Protein AF-A0A7D5RPS0-F1 (afdb_monomer)

Solvent-accessible surface area (backbone atoms only — not comparable to full-atom values): 6775 Å² total; per-residue (Å²): 114,69,72,59,56,54,49,52,52,49,53,50,50,54,50,50,50,52,28,46,75,69,40,36,45,68,60,46,51,53,44,39,74,73,68,51,77,81,51,58,66,55,49,44,50,50,59,58,42,91,74,88,49,69,47,50,55,53,36,52,55,58,48,45,73,38,88,88,35,58,55,74,44,60,46,97,88,65,48,43,53,62,56,46,20,63,80,66,73,33,63,69,60,38,52,50,38,48,76,71,65,28,70,83,70,83,64,89,57,93,60,78,82,126

Structure (mmCIF, N/CA/C/O backbone):
data_AF-A0A7D5RPS0-F1
#
_entry.id   AF-A0A7D5RPS0-F1
#
loop_
_atom_site.group_PDB
_atom_site.id
_atom_site.type_symbol
_atom_site.label_atom_id
_atom_site.label_alt_id
_atom_site.label_comp_id
_atom_site.label_asym_id
_atom_site.label_entity_id
_atom_site.label_seq_id
_atom_site.pdbx_PDB_ins_code
_atom_site.Cartn_x
_atom_site.Cartn_y
_atom_site.Cartn_z
_atom_site.occupancy
_atom_site.B_iso_or_equiv
_atom_site.auth_seq_id
_atom_site.auth_comp_id
_atom_site.auth_asym_id
_atom_site.auth_atom_id
_atom_site.pdbx_PDB_model_num
ATOM 1 N N . MET A 1 1 ? -25.231 13.910 19.473 1.00 61.25 1 MET A N 1
ATOM 2 C CA . MET A 1 1 ? -24.532 12.613 19.350 1.00 61.25 1 MET A CA 1
ATOM 3 C C . MET A 1 1 ? -23.632 12.571 18.120 1.00 61.25 1 MET A C 1
ATOM 5 O O . MET A 1 1 ? -22.444 12.401 18.326 1.00 61.25 1 MET A O 1
ATOM 9 N N . VAL A 1 2 ? -24.126 12.889 16.915 1.00 61.59 2 VAL A N 1
ATOM 10 C CA . VAL A 1 2 ? -23.370 12.850 15.633 1.00 61.59 2 VAL A CA 1
ATOM 11 C C . VAL A 1 2 ? -21.960 13.480 15.664 1.00 61.59 2 VAL A C 1
ATOM 13 O O . VAL A 1 2 ? -20.999 12.842 15.260 1.00 61.59 2 VAL A O 1
ATOM 16 N N . ARG A 1 3 ? -21.791 14.684 16.236 1.00 69.00 3 ARG A N 1
ATOM 17 C CA . ARG A 1 3 ? -20.484 15.383 16.245 1.00 69.00 3 ARG A CA 1
ATOM 18 C C . ARG A 1 3 ? -19.359 14.645 16.986 1.00 69.00 3 ARG A C 1
ATOM 20 O O . ARG A 1 3 ? -18.201 14.852 16.654 1.00 69.00 3 ARG A O 1
ATOM 27 N N . LYS A 1 4 ? -19.675 13.830 18.002 1.00 72.12 4 LYS A N 1
ATOM 28 C CA . LYS A 1 4 ? -18.650 13.106 18.780 1.00 72.12 4 LYS A CA 1
ATOM 29 C C . LYS A 1 4 ? -18.122 11.888 18.019 1.00 72.12 4 LYS A C 1
ATOM 31 O O . LYS A 1 4 ? -16.920 11.664 18.011 1.00 72.12 4 LYS A O 1
ATOM 36 N N . GLU A 1 5 ? -19.008 11.156 17.347 1.00 71.75 5 GLU A N 1
ATOM 37 C CA . GLU A 1 5 ? -18.646 9.982 16.541 1.00 71.75 5 GLU A CA 1
ATOM 38 C C . GLU A 1 5 ? -17.836 10.381 15.297 1.00 71.75 5 GLU A C 1
ATOM 40 O O . GLU A 1 5 ? -16.834 9.742 14.982 1.00 71.75 5 GLU A O 1
ATOM 45 N N . GLU A 1 6 ? -18.201 11.484 14.632 1.00 74.62 6 GLU A N 1
ATOM 46 C CA . GLU A 1 6 ? -17.422 12.043 13.514 1.00 74.62 6 GLU A CA 1
ATOM 47 C C . GLU A 1 6 ? -16.016 12.484 13.951 1.00 74.62 6 GLU A C 1
ATOM 49 O O . GLU A 1 6 ? -15.030 12.260 13.247 1.00 74.62 6 GLU A O 1
ATOM 54 N N . GLU A 1 7 ? -15.901 13.098 15.130 1.00 79.81 7 GLU A N 1
ATOM 55 C CA . GLU A 1 7 ? -14.618 13.546 15.669 1.00 79.81 7 GLU A CA 1
ATOM 56 C C . GLU A 1 7 ? -13.712 12.367 16.059 1.00 79.81 7 GLU A C 1
ATOM 58 O O . GLU A 1 7 ? -12.502 12.415 15.832 1.00 79.81 7 GLU A O 1
ATOM 63 N N . GLU A 1 8 ? -14.280 11.290 16.602 1.00 78.81 8 GLU A N 1
ATOM 64 C CA . GLU A 1 8 ? -13.552 10.053 16.900 1.00 78.81 8 GLU A CA 1
ATOM 65 C C . GLU A 1 8 ? -13.065 9.348 15.630 1.00 78.81 8 GLU A C 1
ATOM 67 O O . GLU A 1 8 ? -11.899 8.952 15.562 1.00 78.81 8 GLU A O 1
ATOM 72 N N . GLN A 1 9 ? -13.905 9.254 14.594 1.00 76.69 9 GLN A N 1
ATOM 73 C CA . GLN A 1 9 ? -13.499 8.692 13.300 1.00 76.69 9 GLN A CA 1
ATOM 74 C C . GLN A 1 9 ? -12.392 9.516 12.641 1.00 76.69 9 GLN A C 1
ATOM 76 O O . GLN A 1 9 ? -11.438 8.951 12.106 1.00 76.69 9 GLN A O 1
ATOM 81 N N . ARG A 1 10 ? -12.473 10.848 12.724 1.00 83.81 10 ARG A N 1
ATOM 82 C CA . ARG A 1 10 ? -11.425 11.737 12.215 1.00 83.81 10 ARG A CA 1
ATOM 83 C C . ARG A 1 10 ? -10.106 11.547 12.961 1.00 83.81 10 ARG A C 1
ATOM 85 O O . ARG A 1 10 ? -9.078 11.374 12.318 1.00 83.81 10 ARG A O 1
ATOM 92 N N . LYS A 1 11 ? -10.128 11.497 14.298 1.00 87.62 11 LYS A N 1
ATOM 93 C CA . LYS A 1 11 ? -8.925 11.212 15.104 1.00 87.62 11 LYS A CA 1
ATOM 94 C C . LYS A 1 11 ? -8.308 9.863 14.740 1.00 87.62 11 LYS A C 1
ATOM 96 O O . LYS A 1 11 ? -7.087 9.737 14.700 1.00 87.62 11 LYS A O 1
ATOM 101 N N . LEU A 1 12 ? -9.141 8.861 14.460 1.00 86.75 12 LEU A N 1
ATOM 102 C CA . LEU A 1 12 ? -8.679 7.547 14.026 1.00 86.75 12 LEU A CA 1
ATOM 103 C C . LEU A 1 12 ? -8.024 7.597 12.638 1.00 86.75 12 LEU A C 1
ATOM 105 O O . LEU A 1 12 ? -6.980 6.979 12.441 1.00 86.75 12 LEU A O 1
ATOM 109 N N . ALA A 1 13 ? -8.599 8.355 11.703 1.00 89.31 13 ALA A N 1
ATOM 110 C CA . ALA A 1 13 ? -8.030 8.565 10.374 1.00 89.31 13 ALA A CA 1
ATOM 111 C C . ALA A 1 13 ? -6.689 9.311 10.430 1.00 89.31 13 ALA A C 1
ATOM 113 O O . ALA A 1 13 ? -5.732 8.879 9.788 1.00 89.31 13 ALA A 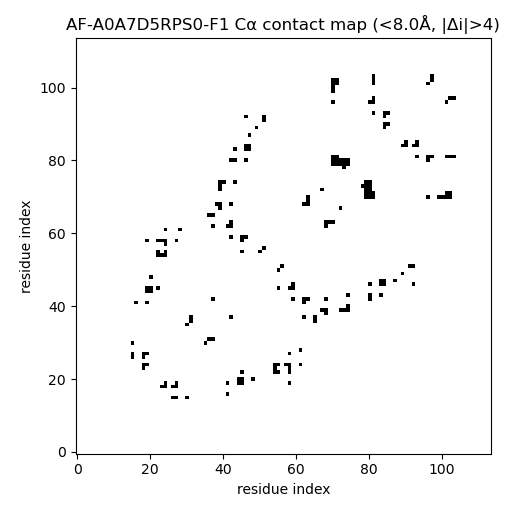O 1
ATOM 114 N N . ASP A 1 14 ? -6.594 10.364 11.246 1.00 91.25 14 ASP A N 1
ATOM 115 C CA . ASP A 1 14 ? -5.353 11.113 11.470 1.00 91.25 14 ASP A CA 1
ATOM 116 C C . ASP A 1 14 ? -4.272 10.201 12.072 1.00 91.25 14 ASP A C 1
ATOM 118 O O . ASP A 1 14 ? -3.124 10.191 11.624 1.00 91.25 14 ASP A O 1
ATOM 122 N N . LYS A 1 15 ? -4.656 9.359 13.040 1.00 92.50 15 LYS A N 1
ATOM 123 C CA . LYS A 1 15 ? -3.764 8.368 13.649 1.00 92.50 15 LYS A CA 1
ATOM 124 C C . LYS A 1 15 ? -3.257 7.347 12.627 1.00 92.50 15 LYS A C 1
ATOM 126 O O . LYS A 1 15 ? -2.060 7.079 12.575 1.00 92.50 15 LYS A O 1
ATOM 131 N N . PHE A 1 16 ? -4.144 6.808 11.791 1.00 93.56 16 PHE A N 1
ATOM 132 C CA . PHE A 1 16 ? -3.748 5.880 10.732 1.00 93.56 16 PHE A CA 1
ATOM 133 C C . PHE A 1 16 ? -2.822 6.550 9.710 1.00 93.56 16 PHE A C 1
ATOM 135 O O . PHE A 1 16 ? -1.818 5.969 9.307 1.00 93.56 16 PHE A O 1
ATOM 142 N N . HIS A 1 17 ? -3.124 7.790 9.317 1.00 92.56 17 HIS A N 1
ATOM 143 C CA . HIS A 1 17 ? -2.274 8.564 8.419 1.00 92.56 17 HIS A CA 1
ATOM 144 C C . HIS A 1 17 ? -0.860 8.739 8.991 1.00 92.56 17 HIS A C 1
ATOM 146 O O . HIS A 1 17 ? 0.118 8.510 8.281 1.00 92.56 17 HIS A O 1
ATOM 152 N N . GLN A 1 18 ? -0.741 9.060 10.281 1.00 92.31 18 GLN A N 1
ATOM 153 C CA . GLN A 1 18 ? 0.557 9.192 10.939 1.00 92.31 18 GLN A CA 1
ATOM 154 C C . GLN A 1 18 ? 1.342 7.870 10.960 1.00 92.31 18 GLN A C 1
ATOM 156 O O . GLN A 1 18 ? 2.532 7.867 10.638 1.00 92.31 18 GLN A O 1
ATOM 161 N N . ALA A 1 19 ? 0.676 6.752 11.266 1.00 93.81 19 ALA A N 1
ATOM 162 C CA . ALA A 1 19 ? 1.296 5.426 11.257 1.00 93.81 19 ALA A CA 1
ATOM 163 C C . ALA A 1 19 ? 1.847 5.062 9.863 1.00 93.81 19 ALA A C 1
ATOM 165 O O . ALA A 1 19 ? 2.956 4.538 9.739 1.00 93.81 19 ALA A O 1
ATOM 166 N N . VAL A 1 20 ? 1.119 5.416 8.798 1.00 93.38 20 VAL A N 1
ATOM 167 C CA . VAL A 1 20 ? 1.554 5.225 7.404 1.00 93.38 20 VAL A CA 1
ATOM 168 C C . VAL A 1 20 ? 2.797 6.062 7.082 1.00 93.38 20 VAL A C 1
ATOM 170 O O . VAL A 1 20 ? 3.765 5.535 6.536 1.00 93.38 20 VAL A O 1
ATOM 173 N N . VAL A 1 21 ? 2.817 7.347 7.455 1.00 90.75 21 VAL A N 1
ATOM 174 C CA . VAL A 1 21 ? 3.975 8.243 7.243 1.00 90.75 21 VAL A CA 1
ATOM 175 C C . VAL A 1 21 ? 5.227 7.731 7.969 1.00 90.75 21 VAL A C 1
ATOM 177 O O . VAL A 1 21 ? 6.353 7.809 7.455 1.00 90.75 21 VAL A O 1
ATOM 180 N N . ASN A 1 22 ? 5.040 7.165 9.159 1.00 90.06 22 ASN A N 1
ATOM 181 C CA . ASN A 1 22 ? 6.118 6.600 9.962 1.00 90.06 22 ASN A CA 1
ATOM 182 C C . ASN A 1 22 ? 6.545 5.188 9.528 1.00 90.06 22 ASN A C 1
ATOM 184 O O . ASN A 1 22 ? 7.552 4.694 10.032 1.00 90.06 22 ASN A O 1
ATOM 188 N N . ALA A 1 23 ? 5.838 4.568 8.576 1.00 89.94 23 ALA A N 1
ATOM 189 C CA . ALA A 1 23 ? 6.001 3.165 8.190 1.00 89.94 23 ALA A CA 1
ATOM 190 C C . ALA A 1 23 ? 5.835 2.181 9.370 1.00 89.94 23 ALA A C 1
ATOM 192 O O . ALA A 1 23 ? 6.507 1.153 9.460 1.00 89.94 23 ALA A O 1
ATOM 193 N N . GLU A 1 24 ? 4.913 2.484 10.287 1.00 92.88 24 GLU A N 1
ATOM 194 C CA . GLU A 1 24 ? 4.589 1.657 11.452 1.00 92.88 24 GLU A CA 1
ATOM 195 C C . GLU A 1 24 ? 3.628 0.526 11.052 1.00 92.88 24 GLU A C 1
ATOM 197 O O . GLU A 1 24 ? 2.424 0.560 11.316 1.00 92.88 24 GLU A O 1
ATOM 202 N N . VAL A 1 25 ? 4.170 -0.506 10.395 1.00 93.25 25 VAL A N 1
ATOM 203 C CA . VAL A 1 25 ? 3.400 -1.639 9.839 1.00 93.25 25 VAL A CA 1
ATOM 204 C C . VAL A 1 25 ? 2.491 -2.291 10.885 1.00 93.25 25 VAL A C 1
ATOM 206 O O . VAL A 1 25 ? 1.324 -2.561 10.605 1.00 93.25 25 VAL A O 1
ATOM 209 N N . LYS A 1 26 ? 3.001 -2.509 12.106 1.00 93.94 26 LYS A N 1
ATOM 210 C CA . LYS A 1 26 ? 2.242 -3.134 13.203 1.00 93.94 26 LYS A CA 1
ATOM 211 C C . LYS A 1 26 ? 1.018 -2.310 13.592 1.00 93.94 26 LYS A C 1
ATOM 213 O O . LYS A 1 26 ? -0.071 -2.858 13.717 1.00 93.94 26 LYS A O 1
ATOM 218 N N . GLU A 1 27 ? 1.182 -0.997 13.725 1.00 93.19 27 GLU A N 1
ATOM 219 C CA . GLU A 1 27 ? 0.084 -0.103 14.092 1.00 93.19 27 GLU A CA 1
ATOM 220 C C . GLU A 1 27 ? -0.956 -0.013 12.970 1.00 93.19 27 GLU A C 1
ATOM 222 O O . GLU A 1 27 ? -2.159 -0.100 13.225 1.00 93.19 27 GLU A O 1
ATOM 227 N N . CYS A 1 28 ? -0.505 0.042 11.713 1.00 94.00 28 CYS A N 1
ATOM 228 C CA . CYS A 1 28 ? -1.397 -0.036 10.557 1.00 94.00 28 CYS A CA 1
ATOM 229 C C . CYS A 1 28 ? -2.202 -1.346 10.565 1.00 94.00 28 CYS A C 1
ATOM 231 O O . CYS A 1 28 ? -3.418 -1.334 10.372 1.00 94.00 28 CYS A O 1
ATOM 233 N N . GLN A 1 29 ? -1.547 -2.477 10.838 1.00 93.88 29 GLN A N 1
ATOM 234 C CA . GLN A 1 29 ? -2.189 -3.788 10.903 1.00 93.88 29 GLN A CA 1
ATOM 235 C C . GLN A 1 29 ? -3.221 -3.879 12.033 1.00 93.88 29 GLN A C 1
ATOM 237 O O . GLN A 1 29 ? -4.317 -4.406 11.828 1.00 93.88 29 GLN A O 1
ATOM 242 N N . GLU A 1 30 ? -2.904 -3.351 13.215 1.00 94.12 30 GLU A N 1
ATOM 243 C CA . GLU A 1 30 ? -3.832 -3.299 14.346 1.00 94.12 30 GLU A CA 1
ATOM 244 C C . GLU A 1 30 ? -5.067 -2.450 14.038 1.00 94.12 30 GLU A C 1
ATOM 246 O O . GLU A 1 30 ? -6.189 -2.856 14.344 1.00 94.12 30 GLU A O 1
ATOM 251 N N . LEU A 1 31 ? -4.882 -1.281 13.421 1.00 92.62 31 LEU A N 1
ATOM 252 C CA . LEU A 1 31 ? -5.982 -0.389 13.056 1.00 92.62 31 LEU A CA 1
ATOM 253 C C . LEU A 1 31 ? -6.890 -1.023 11.997 1.00 92.62 31 LEU A C 1
ATOM 255 O O . LEU A 1 31 ? -8.113 -0.989 12.143 1.00 92.62 31 LEU A O 1
ATOM 259 N N . ILE A 1 32 ? -6.314 -1.681 10.990 1.00 92.31 32 ILE A N 1
ATOM 260 C CA . ILE A 1 32 ? -7.077 -2.441 9.990 1.00 92.31 32 ILE A CA 1
ATOM 261 C C . ILE A 1 32 ? -7.844 -3.592 10.641 1.00 92.31 32 ILE A C 1
ATOM 263 O O . ILE A 1 32 ? -9.019 -3.801 10.346 1.00 92.31 32 ILE A O 1
ATOM 267 N N . SER A 1 33 ? -7.219 -4.302 11.584 1.00 91.19 33 SER A N 1
ATOM 268 C CA . SER A 1 33 ? -7.866 -5.398 12.321 1.00 91.19 33 SER A CA 1
ATOM 269 C C . SER A 1 33 ? -9.040 -4.913 13.179 1.00 91.19 33 SER A C 1
ATOM 271 O O . SER A 1 33 ? -9.993 -5.656 13.398 1.00 91.19 33 SER A O 1
ATOM 273 N N . LYS A 1 34 ? -9.014 -3.650 13.622 1.00 90.44 34 LYS A N 1
ATOM 274 C CA . LYS A 1 34 ? -10.136 -2.975 14.299 1.00 90.44 34 LYS A CA 1
ATOM 275 C C . LYS A 1 34 ? -11.236 -2.506 13.335 1.00 90.44 34 LYS A C 1
ATOM 277 O O . LYS A 1 34 ? -12.202 -1.891 13.775 1.00 90.44 34 LYS A O 1
ATOM 282 N N . GLY A 1 35 ? -11.110 -2.792 12.039 1.00 88.19 35 GLY A N 1
ATOM 283 C CA . GLY A 1 35 ? -12.083 -2.442 11.007 1.00 88.19 35 GLY A CA 1
ATOM 284 C C . GLY A 1 35 ? -11.816 -1.109 10.308 1.00 88.19 35 GLY A C 1
ATOM 285 O O . GLY A 1 35 ? -12.655 -0.676 9.515 1.00 88.19 35 GLY A O 1
ATOM 286 N N . PHE A 1 36 ? -10.675 -0.452 10.565 1.00 90.25 36 PHE A N 1
ATOM 287 C CA . PHE A 1 36 ? -10.288 0.728 9.795 1.00 90.25 36 PHE A CA 1
ATOM 288 C C . PHE A 1 36 ? -10.023 0.330 8.342 1.00 90.25 36 PHE A C 1
ATOM 290 O O . PHE A 1 36 ? -9.305 -0.631 8.073 1.00 90.25 36 PHE A O 1
ATOM 297 N N . LYS A 1 37 ? -10.590 1.079 7.398 1.00 91.19 37 LYS A N 1
ATOM 298 C CA . LYS A 1 37 ? -10.418 0.829 5.965 1.00 91.19 37 LYS A CA 1
ATOM 299 C C . LYS A 1 37 ? -9.442 1.854 5.402 1.00 91.19 37 LYS A C 1
ATOM 301 O O . LYS A 1 37 ? -9.794 3.034 5.355 1.00 91.19 37 LYS A O 1
ATOM 306 N N . PRO A 1 38 ? -8.235 1.442 4.987 1.00 92.25 38 PRO A N 1
ATOM 307 C CA . PRO A 1 38 ? -7.292 2.359 4.374 1.00 92.25 38 PRO A CA 1
ATOM 308 C C . PRO A 1 38 ? -7.838 2.895 3.056 1.00 92.25 38 PRO A C 1
ATOM 310 O O . PRO A 1 38 ? -8.593 2.225 2.352 1.00 92.25 38 PRO A O 1
ATOM 313 N N . SER A 1 39 ? -7.445 4.119 2.736 1.00 92.50 39 SER A N 1
ATOM 314 C CA . SER A 1 39 ? -7.832 4.788 1.499 1.00 92.50 39 SER A CA 1
ATOM 315 C C . SER A 1 39 ? -6.701 4.752 0.472 1.00 92.50 39 SER A C 1
ATOM 317 O O . SER A 1 39 ? -5.539 4.523 0.819 1.00 92.50 39 SER A O 1
ATOM 319 N N . ILE A 1 40 ? -7.028 5.050 -0.789 1.00 91.94 40 ILE A N 1
ATOM 320 C CA . ILE A 1 40 ? -6.030 5.239 -1.854 1.00 91.94 40 ILE A CA 1
ATOM 321 C C . ILE A 1 40 ? -4.999 6.297 -1.439 1.00 91.94 40 ILE A C 1
ATOM 323 O O . ILE A 1 40 ? -3.808 6.093 -1.633 1.00 91.94 40 ILE A O 1
ATOM 327 N N . GLU A 1 41 ? -5.425 7.366 -0.765 1.00 91.94 41 GLU A N 1
ATOM 328 C CA . GLU A 1 41 ? -4.533 8.411 -0.245 1.00 91.94 41 GLU A CA 1
ATOM 329 C C . GLU A 1 41 ? -3.471 7.847 0.705 1.00 91.94 41 GLU A C 1
ATOM 331 O O . GLU A 1 41 ? -2.307 8.230 0.637 1.00 91.94 41 GLU A O 1
ATOM 336 N N . ASN A 1 42 ? -3.829 6.886 1.563 1.00 93.81 42 ASN A N 1
ATOM 337 C CA . ASN A 1 42 ? -2.849 6.238 2.435 1.00 93.81 42 ASN A CA 1
ATOM 338 C C . ASN A 1 42 ? -1.818 5.439 1.627 1.00 93.81 42 ASN A C 1
ATOM 340 O O . ASN A 1 42 ? -0.637 5.445 1.966 1.00 93.81 42 ASN A O 1
ATOM 344 N N . PHE A 1 43 ? -2.249 4.782 0.549 1.00 94.38 43 PHE A N 1
ATOM 345 C CA . PHE A 1 43 ? -1.343 4.078 -0.354 1.00 94.38 43 PHE A CA 1
ATOM 346 C C . PHE A 1 43 ? -0.407 5.042 -1.090 1.00 94.38 43 PHE A C 1
ATOM 348 O O . PHE A 1 43 ? 0.803 4.824 -1.097 1.00 94.38 43 PHE A O 1
ATOM 355 N N . ILE A 1 44 ? -0.930 6.154 -1.615 1.00 92.25 44 ILE A N 1
ATOM 356 C CA . ILE A 1 44 ? -0.123 7.196 -2.263 1.00 92.25 44 ILE A CA 1
ATOM 357 C C . ILE A 1 44 ? 0.899 7.797 -1.297 1.00 92.25 44 ILE A C 1
ATOM 359 O O . ILE A 1 44 ? 2.054 7.992 -1.672 1.00 92.25 44 ILE A O 1
ATOM 363 N N . VAL A 1 45 ? 0.519 8.041 -0.041 1.00 92.19 45 VAL A N 1
ATOM 364 C CA . VAL A 1 45 ? 1.438 8.539 0.995 1.00 92.19 45 VAL A CA 1
ATOM 365 C C . VAL A 1 45 ? 2.568 7.543 1.261 1.00 92.19 45 VAL A C 1
ATOM 367 O O . VAL A 1 45 ? 3.728 7.950 1.327 1.00 92.19 45 VAL A O 1
ATOM 370 N N . ALA A 1 46 ? 2.261 6.2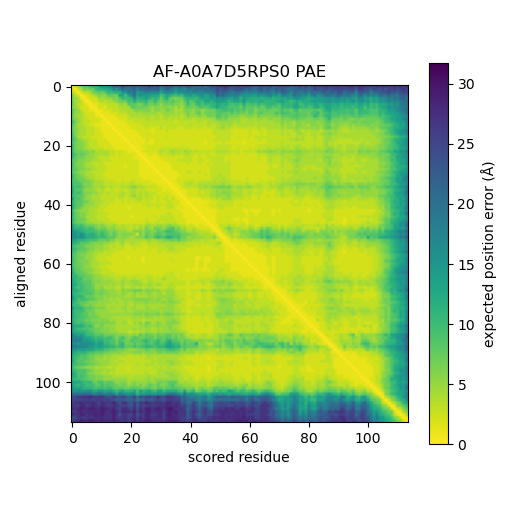46 1.367 1.00 92.31 46 ALA A N 1
ATOM 371 C CA . ALA A 1 46 ? 3.273 5.203 1.543 1.00 92.31 46 ALA A CA 1
ATOM 372 C C . ALA A 1 46 ? 4.248 5.133 0.350 1.00 92.31 46 ALA A C 1
ATOM 374 O O . ALA A 1 46 ? 5.465 5.091 0.552 1.00 92.31 46 ALA A O 1
ATOM 375 N N . VAL A 1 47 ? 3.719 5.185 -0.879 1.00 90.88 47 VAL A N 1
ATOM 376 C CA . VAL A 1 47 ? 4.493 5.196 -2.136 1.00 90.88 47 VAL A CA 1
ATOM 377 C C . VAL A 1 47 ? 5.367 6.447 -2.249 1.00 90.88 47 VAL A C 1
ATOM 379 O O . VAL A 1 47 ? 6.521 6.377 -2.660 1.00 90.88 47 VAL A O 1
ATOM 382 N N . SER A 1 48 ? 4.841 7.601 -1.850 1.00 89.00 48 SER A N 1
ATOM 383 C CA . SER A 1 48 ? 5.525 8.894 -1.949 1.00 89.00 48 SER A CA 1
ATOM 384 C C . SER A 1 48 ? 6.500 9.160 -0.800 1.00 89.00 48 SER A C 1
ATOM 386 O O . SER A 1 48 ? 7.083 10.249 -0.728 1.00 89.00 48 SER A O 1
ATOM 388 N N . SER A 1 49 ? 6.657 8.219 0.131 1.00 85.75 49 SER A N 1
ATOM 389 C CA . SER A 1 49 ? 7.573 8.353 1.260 1.00 85.75 49 SER A CA 1
ATOM 390 C C . SER A 1 49 ? 9.032 8.209 0.814 1.00 85.75 49 SER A C 1
ATOM 392 O O . SER A 1 49 ? 9.360 7.457 -0.103 1.00 85.75 49 SER A O 1
ATOM 394 N N . HIS A 1 50 ? 9.930 8.941 1.480 1.00 80.19 50 HIS A N 1
ATOM 395 C CA . HIS A 1 50 ? 11.372 8.912 1.199 1.00 80.19 50 HIS A CA 1
ATOM 396 C C . HIS A 1 50 ? 12.095 7.722 1.843 1.00 80.19 50 HIS A C 1
ATOM 398 O O . HIS A 1 50 ? 13.293 7.547 1.628 1.00 80.19 50 HIS A O 1
ATOM 404 N N . ARG A 1 51 ? 11.388 6.914 2.644 1.00 81.50 51 ARG A N 1
ATOM 405 C CA . ARG A 1 51 ? 11.932 5.667 3.197 1.00 81.50 51 ARG A CA 1
ATOM 406 C C . ARG A 1 51 ? 12.192 4.678 2.056 1.00 81.50 51 ARG A C 1
ATOM 408 O O . ARG A 1 51 ? 11.669 4.863 0.961 1.00 81.50 51 ARG A O 1
ATOM 415 N N . ARG A 1 52 ? 13.076 3.711 2.309 1.00 83.00 52 ARG A N 1
ATOM 416 C CA . ARG A 1 52 ? 13.550 2.677 1.366 1.00 83.00 52 ARG A CA 1
ATOM 417 C C . ARG A 1 52 ? 13.966 1.421 2.131 1.00 83.00 52 ARG A C 1
ATOM 419 O O . ARG A 1 52 ? 15.033 0.853 1.916 1.00 83.00 52 ARG A O 1
ATOM 426 N N . ASP A 1 53 ? 13.172 1.060 3.126 1.00 88.75 53 ASP A N 1
ATOM 427 C CA . ASP A 1 53 ? 13.430 -0.074 4.003 1.00 88.75 53 ASP A CA 1
ATOM 428 C C . ASP A 1 53 ? 12.352 -1.148 3.830 1.00 88.75 53 ASP A C 1
ATOM 430 O O . ASP A 1 53 ? 11.343 -0.948 3.152 1.00 88.75 53 ASP A O 1
ATOM 434 N N . GLN A 1 54 ? 12.575 -2.313 4.439 1.00 87.94 54 GLN A N 1
ATOM 435 C CA . GLN A 1 54 ? 11.617 -3.418 4.375 1.00 87.94 54 GLN A CA 1
ATOM 436 C C . GLN A 1 54 ? 10.254 -3.037 4.961 1.00 87.94 54 GLN A C 1
ATOM 438 O O . GLN A 1 54 ? 9.234 -3.449 4.422 1.00 87.94 54 GLN A O 1
ATOM 443 N N . ASN A 1 55 ? 10.215 -2.180 5.989 1.00 90.56 55 ASN A N 1
ATOM 444 C CA . ASN A 1 55 ? 8.954 -1.738 6.586 1.00 90.56 55 ASN A CA 1
ATOM 445 C C . ASN A 1 55 ? 8.088 -0.969 5.583 1.00 90.56 55 ASN A C 1
ATOM 447 O O . ASN A 1 55 ? 6.867 -1.111 5.594 1.00 90.56 55 ASN A O 1
ATOM 451 N N . GLN A 1 56 ? 8.692 -0.165 4.705 1.00 90.88 56 GLN A N 1
ATOM 452 C CA . GLN A 1 56 ? 7.945 0.507 3.650 1.00 90.88 56 GLN A CA 1
ATOM 453 C C . GLN A 1 56 ? 7.333 -0.491 2.662 1.00 90.88 56 GLN A C 1
ATOM 455 O O . GLN A 1 56 ? 6.152 -0.369 2.339 1.00 90.88 56 GLN A O 1
ATOM 460 N N . PHE A 1 57 ? 8.102 -1.473 2.190 1.00 92.38 57 PHE A N 1
ATOM 461 C CA . PHE A 1 57 ? 7.579 -2.482 1.266 1.00 92.38 57 PHE A CA 1
ATOM 462 C C . PHE A 1 57 ? 6.503 -3.349 1.930 1.00 92.38 57 PHE A C 1
ATOM 464 O O . PHE A 1 57 ? 5.448 -3.565 1.339 1.00 92.38 57 PHE A O 1
ATOM 471 N N . ASP A 1 58 ? 6.703 -3.752 3.185 1.00 94.56 58 ASP A N 1
ATOM 472 C CA . ASP A 1 58 ? 5.711 -4.483 3.976 1.00 94.56 58 ASP A CA 1
ATOM 473 C C . ASP A 1 58 ? 4.416 -3.677 4.155 1.00 94.56 58 ASP A C 1
ATOM 475 O O . ASP A 1 58 ? 3.316 -4.226 4.045 1.00 94.56 58 ASP A O 1
ATOM 479 N N . LEU A 1 59 ? 4.525 -2.362 4.383 1.00 94.56 59 LEU A N 1
ATOM 480 C CA . LEU A 1 59 ? 3.371 -1.469 4.449 1.00 94.56 59 LEU A CA 1
ATOM 481 C C . LEU A 1 59 ? 2.632 -1.406 3.106 1.00 94.56 59 LEU A C 1
ATOM 483 O O . LEU A 1 59 ? 1.405 -1.491 3.085 1.00 94.56 59 LEU A O 1
ATOM 487 N N . LEU A 1 60 ? 3.355 -1.282 1.989 1.00 94.19 60 LEU A N 1
ATOM 488 C CA . LEU A 1 60 ? 2.762 -1.260 0.650 1.00 94.19 60 LEU A CA 1
ATOM 489 C C . LEU A 1 60 ? 2.011 -2.563 0.341 1.00 94.19 60 LEU A C 1
ATOM 491 O O . LEU A 1 60 ? 0.873 -2.515 -0.129 1.00 94.19 60 LEU A O 1
ATOM 495 N N . GLU A 1 61 ? 2.594 -3.718 0.669 1.00 94.50 61 GLU A N 1
ATOM 496 C CA . GLU A 1 61 ? 1.937 -5.026 0.535 1.00 94.50 61 GLU A CA 1
ATOM 497 C C . GLU A 1 61 ? 0.691 -5.132 1.425 1.00 94.50 61 GLU A C 1
ATOM 499 O O . GLU A 1 61 ? -0.341 -5.662 1.009 1.00 94.50 61 GLU A O 1
ATOM 504 N N . LEU A 1 62 ? 0.761 -4.629 2.660 1.00 94.75 62 LEU A N 1
ATOM 505 C CA . LEU A 1 62 ? -0.360 -4.639 3.598 1.00 94.75 62 LEU A CA 1
ATOM 506 C C . LEU A 1 62 ? -1.523 -3.769 3.105 1.00 94.75 62 LEU A C 1
ATOM 508 O O . LEU A 1 62 ? -2.678 -4.194 3.198 1.00 94.75 62 LEU A O 1
ATOM 512 N N . LEU A 1 63 ? -1.229 -2.591 2.552 1.00 93.88 63 LEU A N 1
ATOM 513 C CA . LEU A 1 63 ? -2.233 -1.703 1.968 1.00 93.88 63 LEU A CA 1
ATOM 514 C C . LEU A 1 63 ? -2.837 -2.308 0.694 1.00 93.88 63 LEU A C 1
ATOM 516 O O . LEU A 1 63 ? -4.055 -2.306 0.556 1.00 93.88 63 LEU A O 1
ATOM 520 N N . MET A 1 64 ? -2.038 -2.911 -0.191 1.00 93.69 64 MET A N 1
ATOM 521 C CA . MET A 1 64 ? -2.545 -3.570 -1.407 1.00 93.69 64 MET A CA 1
ATOM 522 C C . MET A 1 64 ? -3.464 -4.769 -1.142 1.00 93.69 64 MET A C 1
ATOM 524 O O . MET A 1 64 ? -4.255 -5.137 -2.005 1.00 93.69 64 MET A O 1
ATOM 528 N N . LYS A 1 65 ? -3.398 -5.386 0.043 1.00 93.19 65 LYS A N 1
ATOM 529 C CA . LYS A 1 65 ? -4.351 -6.437 0.443 1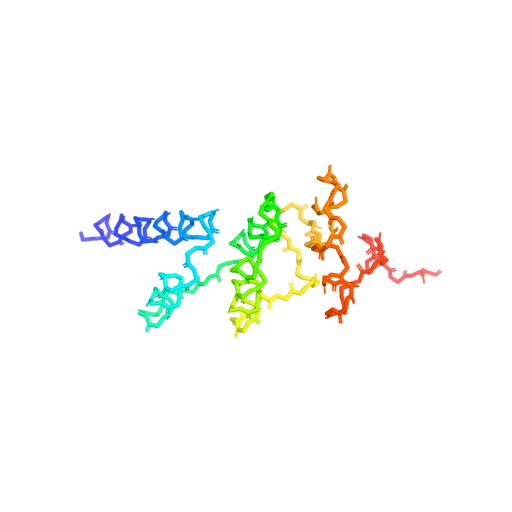.00 93.19 65 LYS A CA 1
ATOM 530 C C . LYS A 1 65 ? -5.744 -5.892 0.765 1.00 93.19 65 LYS A C 1
ATOM 532 O O . LYS A 1 65 ? -6.673 -6.681 0.933 1.00 93.19 65 LYS A O 1
ATOM 537 N N . GLN A 1 66 ? -5.896 -4.577 0.902 1.00 93.31 66 GLN A N 1
ATOM 538 C CA . GLN A 1 66 ? -7.170 -3.952 1.231 1.00 93.31 66 GLN A CA 1
ATOM 539 C C . GLN A 1 66 ? -8.027 -3.739 -0.020 1.00 93.31 66 GLN A C 1
ATOM 541 O O . GLN A 1 66 ? -7.505 -3.435 -1.095 1.00 93.31 66 GLN A O 1
ATOM 546 N N . PRO A 1 67 ? -9.357 -3.876 0.100 1.00 91.25 67 PRO A N 1
ATOM 547 C CA . PRO A 1 67 ? -10.254 -3.723 -1.036 1.00 91.25 67 PRO A CA 1
ATOM 548 C C . PRO A 1 67 ? -10.157 -2.314 -1.631 1.00 91.25 67 PRO A C 1
ATOM 550 O O . PRO A 1 67 ? -10.234 -1.320 -0.911 1.00 91.25 67 PRO A O 1
ATOM 553 N N . GLY A 1 68 ? -10.032 -2.237 -2.957 1.00 88.56 68 GLY A N 1
ATOM 554 C CA . GLY A 1 68 ? -9.981 -0.970 -3.694 1.00 88.56 68 GLY A CA 1
ATOM 555 C C . GLY A 1 68 ? -8.608 -0.291 -3.730 1.00 88.56 68 GLY A C 1
ATOM 556 O O . GLY A 1 68 ? -8.505 0.800 -4.284 1.00 88.56 68 GLY A O 1
ATOM 557 N N . ILE A 1 69 ? -7.562 -0.917 -3.181 1.00 93.31 69 ILE A N 1
ATOM 558 C CA . ILE A 1 69 ? -6.178 -0.440 -3.278 1.00 93.31 69 ILE A CA 1
ATOM 559 C C . ILE A 1 69 ? -5.415 -1.323 -4.271 1.00 93.31 69 ILE A C 1
ATOM 561 O O . ILE A 1 69 ? -5.533 -2.545 -4.256 1.00 93.31 69 ILE A O 1
ATOM 565 N N . GLY A 1 70 ? -4.627 -0.704 -5.148 1.00 91.12 70 GLY A N 1
ATOM 566 C CA . GLY A 1 70 ? -3.844 -1.398 -6.167 1.00 91.12 70 GLY A CA 1
ATOM 567 C C . GLY A 1 70 ? -2.849 -0.467 -6.850 1.00 91.12 70 GLY A C 1
ATOM 568 O O . GLY A 1 70 ? -2.859 0.736 -6.622 1.00 91.12 70 GLY A O 1
ATOM 569 N N . VAL A 1 71 ? -1.986 -1.012 -7.704 1.00 91.06 71 VAL A N 1
ATOM 570 C CA . VAL A 1 71 ? -0.902 -0.239 -8.343 1.00 91.06 71 VAL A CA 1
ATOM 571 C C . VAL A 1 71 ? -1.361 0.703 -9.459 1.00 91.06 71 VAL A C 1
ATOM 573 O O . VAL A 1 71 ? -0.643 1.642 -9.782 1.00 91.06 71 VAL A O 1
ATOM 576 N N . ASN A 1 72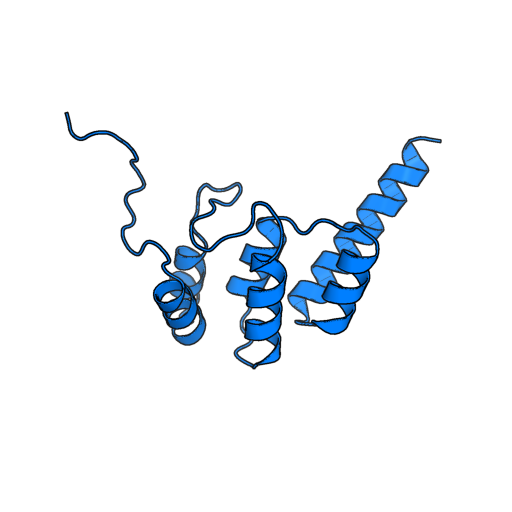 ? -2.569 0.488 -9.991 1.00 89.56 72 ASN A N 1
ATOM 577 C CA . ASN A 1 72 ? -3.161 1.274 -11.083 1.00 89.56 72 ASN A CA 1
ATOM 578 C C . ASN A 1 72 ? -4.373 2.107 -10.638 1.00 89.56 72 ASN A C 1
ATOM 580 O O . ASN A 1 72 ? -5.158 2.565 -11.466 1.00 89.56 72 ASN A O 1
ATOM 584 N N . VAL A 1 73 ? -4.581 2.264 -9.328 1.00 89.19 73 VAL A N 1
ATOM 585 C CA . VAL A 1 73 ? -5.650 3.134 -8.817 1.00 89.19 73 VAL A CA 1
ATOM 586 C C . VAL A 1 73 ? -5.299 4.590 -9.094 1.00 89.19 73 VAL A C 1
ATOM 588 O O . VAL A 1 73 ? -4.130 4.947 -9.063 1.00 89.19 73 VAL A O 1
ATOM 591 N N . ARG A 1 74 ? -6.292 5.440 -9.348 1.00 87.62 74 ARG A N 1
ATOM 592 C CA . ARG A 1 74 ? -6.073 6.886 -9.462 1.00 87.62 74 ARG A CA 1
ATOM 593 C C . ARG A 1 74 ? -6.397 7.555 -8.129 1.00 87.62 74 ARG A C 1
ATOM 595 O O . ARG A 1 74 ? -7.392 7.207 -7.489 1.00 87.62 74 ARG A O 1
ATOM 602 N N . ASP A 1 75 ? -5.547 8.481 -7.704 1.00 88.56 75 ASP A N 1
ATOM 603 C CA . ASP A 1 75 ? -5.818 9.341 -6.551 1.00 88.56 75 ASP A CA 1
ATOM 604 C C . ASP A 1 75 ? -6.897 10.398 -6.886 1.00 88.56 75 ASP A C 1
ATOM 606 O O . ASP A 1 75 ? -7.472 10.406 -7.980 1.00 88.56 75 ASP A O 1
ATOM 610 N N . ARG A 1 76 ? -7.191 11.319 -5.957 1.00 87.75 76 ARG A N 1
ATOM 611 C CA . ARG A 1 76 ? -8.155 12.407 -6.214 1.00 87.75 76 ARG A CA 1
ATOM 612 C C . ARG A 1 76 ? -7.693 13.402 -7.285 1.00 87.75 76 ARG A C 1
ATOM 614 O O . ARG A 1 76 ? -8.547 14.069 -7.868 1.00 87.75 76 ARG A O 1
ATOM 621 N N . GLY A 1 77 ? -6.390 13.502 -7.550 1.00 85.00 77 GLY A N 1
ATOM 622 C CA . GLY A 1 77 ? -5.823 14.282 -8.652 1.00 85.00 77 GLY A CA 1
ATOM 623 C C . GLY A 1 77 ? -5.854 13.570 -10.010 1.00 85.00 77 GLY A C 1
ATOM 624 O O . GLY A 1 77 ? -5.588 14.200 -11.032 1.00 85.00 77 GLY A O 1
ATOM 625 N N . GLY A 1 78 ? -6.221 12.285 -10.048 1.00 86.31 78 GLY A N 1
ATOM 626 C CA . GLY A 1 78 ? -6.200 11.469 -11.262 1.00 86.31 78 GLY A CA 1
ATOM 627 C C . GLY A 1 78 ? -4.835 10.845 -11.570 1.00 86.31 78 GLY A C 1
ATOM 628 O O . GLY A 1 78 ? -4.662 10.301 -12.661 1.00 86.31 78 GLY A O 1
ATOM 629 N N . HIS A 1 79 ? -3.891 10.910 -10.633 1.00 86.31 79 HIS A N 1
ATOM 630 C CA . HIS A 1 79 ? -2.526 10.414 -10.757 1.00 86.31 79 HIS A CA 1
ATOM 631 C C . HIS A 1 79 ? -2.426 8.937 -10.377 1.00 86.31 79 HIS A C 1
ATOM 633 O O . HIS A 1 79 ? -3.070 8.469 -9.432 1.00 86.31 79 HIS A O 1
ATOM 639 N N . LEU A 1 80 ? -1.591 8.198 -11.108 1.00 89.12 80 LEU A N 1
ATOM 640 C CA . LEU A 1 80 ? -1.238 6.818 -10.779 1.00 89.12 80 LEU A CA 1
ATOM 641 C C . LEU A 1 80 ? -0.155 6.784 -9.683 1.00 89.12 80 LEU A C 1
ATOM 643 O O . LEU A 1 80 ? 0.739 7.630 -9.686 1.00 89.12 80 LEU A O 1
ATOM 647 N N . PRO A 1 81 ? -0.135 5.764 -8.803 1.00 89.56 81 PRO A N 1
ATOM 648 C CA . PRO A 1 81 ? 0.929 5.553 -7.827 1.00 89.56 81 PRO A CA 1
ATOM 649 C C . PRO A 1 81 ? 2.335 5.617 -8.431 1.00 89.56 81 PRO A C 1
ATOM 651 O O . PRO A 1 81 ? 3.246 6.134 -7.795 1.00 89.56 81 PRO A O 1
ATOM 654 N N . LEU A 1 82 ? 2.507 5.136 -9.666 1.00 89.75 82 LEU A N 1
ATOM 655 C CA . LEU A 1 82 ? 3.778 5.141 -10.395 1.00 89.75 82 LEU A CA 1
ATOM 656 C C . LEU A 1 82 ? 4.301 6.553 -10.736 1.00 89.75 82 LEU A C 1
ATOM 658 O O . LEU A 1 82 ? 5.502 6.712 -10.944 1.00 89.75 82 LEU A O 1
ATOM 662 N N . GLU A 1 83 ? 3.455 7.585 -10.747 1.00 86.12 83 GLU A N 1
ATOM 663 C CA . GLU A 1 83 ? 3.873 8.958 -11.070 1.00 86.12 83 GLU A CA 1
ATOM 664 C C . GLU A 1 83 ? 4.697 9.605 -9.941 1.00 86.12 83 GLU A C 1
ATOM 666 O O . GLU A 1 83 ? 5.670 10.309 -10.208 1.00 86.12 83 GLU A O 1
ATOM 671 N N . TYR A 1 84 ? 4.398 9.303 -8.673 1.00 87.31 84 TYR A N 1
ATOM 672 C CA . TYR A 1 84 ? 5.063 9.948 -7.530 1.00 87.31 84 TYR A CA 1
ATOM 673 C C . TYR A 1 84 ? 6.542 9.565 -7.349 1.00 87.31 84 TYR A C 1
ATOM 675 O O . TYR A 1 84 ? 7.363 10.450 -7.085 1.00 87.31 84 TYR A O 1
ATOM 683 N N . PRO A 1 85 ? 6.947 8.285 -7.481 1.00 82.75 85 PRO A N 1
ATOM 684 C CA . PRO A 1 85 ? 8.354 7.911 -7.407 1.00 82.75 85 PRO A CA 1
ATOM 685 C C . PRO A 1 85 ? 9.214 8.580 -8.482 1.00 82.75 85 PRO A C 1
ATOM 687 O O . PRO A 1 85 ? 10.387 8.841 -8.225 1.00 82.75 85 PRO A O 1
ATOM 690 N N . ILE A 1 86 ? 8.648 8.884 -9.657 1.00 77.31 86 ILE A N 1
ATOM 691 C CA . ILE A 1 86 ? 9.361 9.560 -10.751 1.00 77.31 86 ILE A CA 1
ATOM 692 C C . ILE A 1 86 ? 9.709 10.990 -10.337 1.00 77.31 86 ILE A C 1
ATOM 694 O O . ILE A 1 86 ? 10.875 11.377 -10.398 1.00 77.31 86 ILE A O 1
ATOM 698 N N . GLU A 1 87 ? 8.730 11.747 -9.836 1.00 72.94 87 GLU A N 1
ATOM 699 C CA . GLU A 1 87 ? 8.944 13.124 -9.369 1.00 72.94 87 GLU A CA 1
ATOM 700 C C . GLU A 1 87 ? 9.935 13.205 -8.200 1.00 72.94 87 GLU A C 1
ATOM 702 O O . GLU A 1 87 ? 10.673 14.180 -8.057 1.00 72.94 87 GLU A O 1
ATOM 707 N N . LYS A 1 88 ? 9.974 12.162 -7.362 1.00 76.94 88 LYS A N 1
ATOM 708 C CA . LYS A 1 88 ? 10.818 12.099 -6.162 1.00 76.94 88 LYS A CA 1
ATOM 709 C C . LYS A 1 88 ? 12.144 11.360 -6.345 1.00 76.94 88 LYS A C 1
ATOM 711 O O . LYS A 1 88 ? 12.844 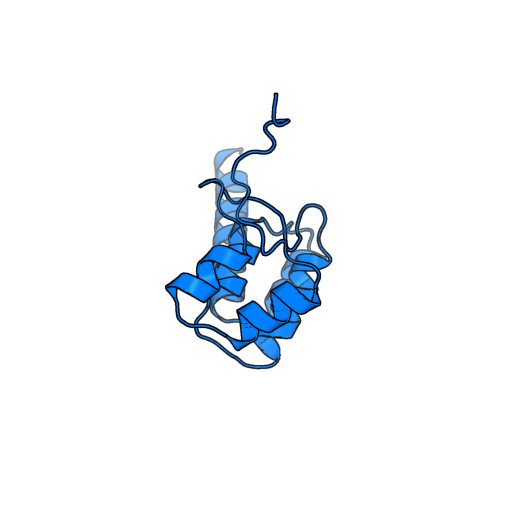11.164 -5.351 1.00 76.94 88 LYS A O 1
ATOM 716 N N . PHE A 1 89 ? 12.491 10.941 -7.565 1.00 79.69 89 PHE A N 1
ATOM 717 C CA . PHE A 1 89 ? 13.689 10.138 -7.855 1.00 79.69 89 PHE A CA 1
ATOM 718 C C . PHE A 1 89 ? 13.810 8.904 -6.941 1.00 79.69 89 PHE A C 1
ATOM 720 O O . PHE A 1 89 ? 14.834 8.664 -6.295 1.00 79.69 89 PHE A O 1
ATOM 727 N N . ASN A 1 90 ? 12.735 8.118 -6.863 1.00 84.56 90 ASN A N 1
ATOM 728 C CA . ASN A 1 90 ? 12.639 6.907 -6.055 1.00 84.56 90 ASN A CA 1
ATOM 729 C C . ASN A 1 90 ? 12.628 5.628 -6.925 1.00 84.56 90 ASN A C 1
ATOM 731 O O . ASN A 1 90 ? 11.563 5.036 -7.115 1.00 84.56 90 ASN A O 1
ATOM 735 N N . PRO A 1 91 ? 13.782 5.198 -7.485 1.00 86.69 91 PRO A N 1
ATOM 736 C CA . PRO A 1 91 ? 13.833 4.028 -8.358 1.00 86.69 91 PRO A CA 1
ATOM 737 C C . PRO A 1 91 ? 13.379 2.722 -7.697 1.00 86.69 91 PRO A C 1
ATOM 739 O O . PRO A 1 91 ? 12.732 1.926 -8.359 1.00 86.69 91 PRO A O 1
ATOM 742 N N . GLU A 1 92 ? 13.635 2.487 -6.412 1.00 90.44 92 GLU A N 1
ATOM 743 C CA . GLU A 1 92 ? 13.309 1.201 -5.782 1.00 90.44 92 GLU A CA 1
ATOM 744 C C . GLU A 1 92 ? 11.796 1.002 -5.630 1.00 90.44 92 GLU A C 1
ATOM 746 O O . GLU A 1 92 ? 11.293 -0.092 -5.889 1.00 90.44 92 GLU A O 1
ATOM 751 N N . ILE A 1 93 ? 11.044 2.049 -5.265 1.00 90.44 93 ILE A N 1
ATOM 752 C CA . ILE A 1 93 ? 9.575 1.971 -5.253 1.00 90.44 93 ILE A CA 1
ATOM 753 C C . ILE A 1 93 ? 9.033 1.912 -6.678 1.00 90.44 93 ILE A C 1
ATOM 755 O O . ILE A 1 93 ? 8.086 1.170 -6.934 1.00 90.44 93 ILE A O 1
ATOM 759 N N . LEU A 1 94 ? 9.641 2.649 -7.613 1.00 89.44 94 LEU A N 1
ATOM 760 C CA . LEU A 1 94 ? 9.265 2.587 -9.024 1.00 89.44 94 LEU A CA 1
ATOM 761 C C . LEU A 1 94 ? 9.410 1.159 -9.571 1.00 89.44 94 LEU A C 1
ATOM 763 O O . LEU A 1 94 ? 8.466 0.610 -10.133 1.00 89.44 94 LEU A O 1
ATOM 767 N N . GLU A 1 95 ? 10.559 0.526 -9.349 1.00 90.31 95 GLU A N 1
ATOM 768 C CA . GLU A 1 95 ? 10.815 -0.863 -9.726 1.00 90.31 95 GLU A CA 1
ATOM 769 C C . GLU A 1 95 ? 9.841 -1.825 -9.051 1.00 90.31 95 GLU A C 1
ATOM 771 O O . GLU A 1 95 ? 9.369 -2.770 -9.686 1.00 90.31 95 GLU A O 1
ATOM 776 N N . TRP A 1 96 ? 9.531 -1.605 -7.772 1.00 92.88 96 TRP A N 1
ATOM 777 C CA . TRP A 1 96 ? 8.566 -2.427 -7.052 1.00 92.88 96 TRP A CA 1
ATOM 778 C C . TRP A 1 96 ? 7.165 -2.319 -7.664 1.00 92.88 96 TRP A C 1
ATOM 780 O O . TRP A 1 96 ? 6.545 -3.347 -7.932 1.00 92.88 96 TRP A O 1
ATOM 790 N N . LEU A 1 97 ? 6.695 -1.107 -7.973 1.00 91.06 97 LEU A N 1
ATOM 791 C CA . LEU A 1 97 ? 5.405 -0.881 -8.631 1.00 91.06 97 LEU A CA 1
ATOM 792 C C . LEU A 1 97 ? 5.357 -1.556 -10.007 1.00 91.06 97 LEU A C 1
ATOM 794 O O . LEU A 1 97 ? 4.405 -2.279 -10.299 1.00 91.06 97 LEU A O 1
ATOM 798 N N . ILE A 1 98 ? 6.405 -1.404 -10.821 1.00 90.00 98 ILE A N 1
ATOM 799 C CA . ILE A 1 98 ? 6.507 -2.054 -12.138 1.00 90.00 98 ILE A CA 1
ATOM 800 C C . ILE A 1 98 ? 6.464 -3.581 -11.994 1.00 90.00 98 ILE A C 1
ATOM 802 O O . ILE A 1 98 ? 5.704 -4.247 -12.695 1.00 90.00 98 ILE A O 1
ATOM 806 N N . LYS A 1 99 ? 7.211 -4.154 -11.039 1.00 91.88 99 LYS A N 1
ATOM 807 C CA . LYS A 1 99 ? 7.184 -5.601 -10.747 1.00 91.88 99 LYS A CA 1
ATOM 808 C C . LYS A 1 99 ? 5.802 -6.093 -10.319 1.00 91.88 99 LYS A C 1
ATOM 810 O O . LYS A 1 99 ? 5.469 -7.250 -10.559 1.00 91.88 99 LYS A O 1
ATOM 815 N N . LYS A 1 100 ? 4.998 -5.231 -9.696 1.00 91.62 100 LYS A N 1
ATOM 816 C CA . LYS A 1 100 ? 3.610 -5.509 -9.304 1.00 91.62 100 LYS A CA 1
ATOM 817 C C . LYS A 1 100 ? 2.594 -5.297 -10.432 1.00 91.62 100 LYS A C 1
ATOM 819 O O . LYS A 1 100 ? 1.405 -5.499 -10.197 1.00 91.62 100 LYS A O 1
ATOM 824 N N . GLY A 1 101 ? 3.040 -4.947 -11.640 1.00 88.25 101 GLY A N 1
ATOM 825 C CA . GLY A 1 101 ? 2.179 -4.742 -12.805 1.00 88.25 101 GLY A CA 1
ATOM 826 C C . GLY A 1 101 ? 1.599 -3.332 -12.900 1.00 88.25 101 GLY A C 1
ATOM 827 O O . GLY A 1 101 ? 0.513 -3.162 -13.456 1.00 88.25 101 GLY A O 1
ATOM 828 N N . ALA A 1 102 ? 2.284 -2.334 -12.329 1.00 88.00 102 ALA A N 1
ATOM 829 C CA . ALA A 1 102 ? 1.919 -0.941 -12.545 1.00 88.00 102 ALA A CA 1
ATOM 830 C C . ALA A 1 102 ? 2.006 -0.603 -14.034 1.00 88.00 102 ALA A C 1
ATOM 832 O O . ALA A 1 102 ? 2.994 -0.927 -14.699 1.00 88.00 102 ALA A O 1
ATOM 833 N N . ASP A 1 103 ? 0.971 0.054 -14.540 1.00 82.62 103 ASP A N 1
ATOM 834 C CA . ASP A 1 103 ? 0.932 0.536 -15.905 1.00 82.62 103 ASP A CA 1
ATOM 835 C C . ASP A 1 103 ? 1.944 1.676 -16.057 1.00 82.62 103 ASP A C 1
ATOM 837 O O . ASP A 1 103 ? 1.838 2.733 -15.432 1.00 82.62 103 ASP A O 1
ATOM 841 N N . THR A 1 104 ? 2.979 1.424 -16.854 1.00 74.94 104 THR A N 1
ATOM 842 C CA . THR A 1 104 ? 4.002 2.416 -17.202 1.00 74.94 104 THR A CA 1
ATOM 843 C C . THR A 1 104 ? 3.553 3.305 -18.351 1.00 74.94 104 THR A C 1
ATOM 845 O O . THR A 1 104 ? 4.191 4.322 -18.635 1.00 74.94 104 THR A O 1
ATOM 848 N N . THR A 1 105 ? 2.464 2.940 -19.029 1.00 68.81 105 THR A N 1
ATOM 849 C CA . THR A 1 105 ? 1.890 3.758 -20.078 1.00 68.81 105 THR A CA 1
ATOM 850 C C . THR A 1 105 ? 1.087 4.865 -19.408 1.00 68.81 105 THR A C 1
ATOM 852 O O . THR A 1 105 ? 0.058 4.647 -18.777 1.00 68.81 105 THR A O 1
ATOM 855 N N . GLN A 1 106 ? 1.563 6.105 -19.531 1.00 59.31 106 GLN A N 1
ATOM 856 C CA . GLN A 1 106 ? 0.808 7.288 -19.115 1.00 59.31 106 GLN A CA 1
ATOM 857 C C . GLN A 1 106 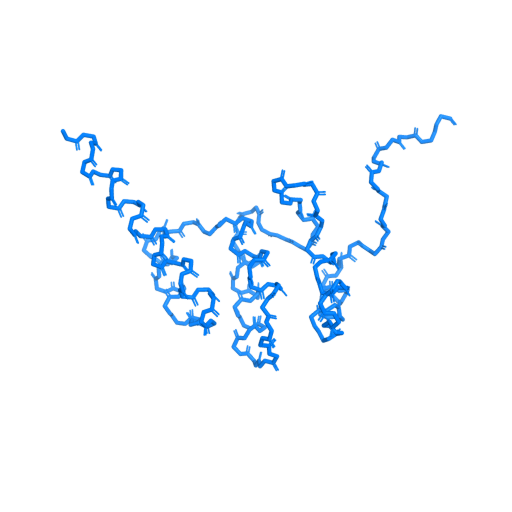? -0.339 7.570 -20.087 1.00 59.31 106 GLN A C 1
ATOM 859 O O . GLN A 1 106 ? -0.533 8.711 -20.516 1.00 59.31 106 GLN A O 1
ATOM 864 N N . ASN A 1 107 ? -1.094 6.545 -20.488 1.00 53.31 107 ASN A N 1
ATOM 865 C CA . ASN A 1 107 ? -2.278 6.757 -21.288 1.00 53.31 107 ASN A CA 1
ATOM 866 C C . ASN A 1 107 ? -3.336 7.366 -20.358 1.00 53.31 107 ASN A C 1
ATOM 868 O O . ASN A 1 107 ? -4.234 6.709 -19.845 1.00 53.31 107 ASN A O 1
ATOM 872 N N . ARG A 1 108 ? -3.216 8.685 -20.141 1.00 53.84 108 ARG A N 1
ATOM 873 C CA . ARG A 1 108 ? -4.199 9.561 -19.477 1.00 53.84 108 ARG A CA 1
ATOM 874 C C . ARG A 1 108 ? -5.575 9.483 -20.143 1.00 53.84 108 ARG A C 1
ATOM 876 O O . ARG A 1 108 ? -6.531 10.077 -19.657 1.00 53.84 108 ARG A O 1
ATOM 883 N N . LEU A 1 109 ? -5.651 8.794 -21.273 1.00 45.22 109 LEU A N 1
ATOM 884 C CA . LEU A 1 109 ? -6.785 8.656 -22.140 1.00 45.22 109 LEU A CA 1
ATOM 885 C C . LEU A 1 109 ? -7.088 7.163 -22.271 1.00 45.22 109 LEU A C 1
ATOM 887 O O . LEU A 1 109 ? -6.576 6.490 -23.160 1.00 45.22 109 LEU A O 1
ATOM 891 N N . ASP A 1 110 ? -8.038 6.688 -21.471 1.00 52.16 110 ASP A N 1
ATOM 892 C CA . ASP A 1 110 ? -8.920 5.581 -21.854 1.00 52.16 110 ASP A CA 1
ATOM 893 C C . ASP A 1 110 ? -9.838 6.024 -23.024 1.00 52.16 110 ASP A C 1
ATOM 895 O O . ASP A 1 110 ? -11.021 5.690 -23.071 1.00 52.16 110 ASP A O 1
ATOM 899 N N . LEU A 1 111 ? -9.340 6.869 -23.940 1.00 46.00 111 LEU A N 1
ATOM 900 C CA . LEU A 1 111 ? -10.062 7.227 -25.145 1.00 46.00 111 LEU A CA 1
ATOM 901 C C . LEU A 1 111 ? -9.781 6.119 -26.153 1.00 46.00 111 LEU A C 1
ATOM 903 O O . LEU A 1 111 ? -8.615 5.929 -26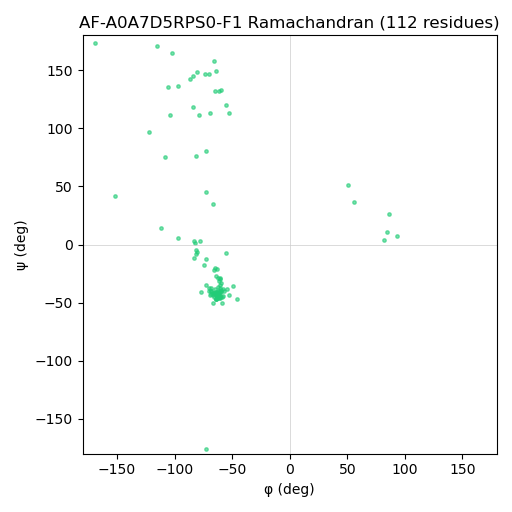.517 1.00 46.00 111 LEU A O 1
ATOM 907 N N . PRO A 1 112 ? -10.807 5.388 -26.620 1.00 41.41 112 PRO A N 1
ATOM 908 C CA . PRO A 1 112 ? -10.638 4.575 -27.807 1.00 41.41 112 PRO A CA 1
ATOM 909 C C . PRO A 1 112 ? -10.137 5.517 -28.903 1.00 41.41 112 PRO A C 1
ATOM 911 O O . PRO A 1 112 ? -10.769 6.535 -29.192 1.00 41.41 112 PRO A O 1
ATOM 914 N N . LEU A 1 113 ? -8.955 5.220 -29.442 1.00 46.97 113 LEU A N 1
ATOM 915 C CA . LEU A 1 113 ? -8.481 5.842 -30.670 1.00 46.97 113 LEU A CA 1
ATOM 916 C C . LEU A 1 113 ? -9.601 5.645 -31.701 1.00 46.97 113 LEU A C 1
ATOM 918 O O . LEU A 1 113 ? -9.951 4.502 -32.000 1.00 46.97 113 LEU A O 1
ATOM 922 N N . PHE A 1 114 ? -10.221 6.753 -32.117 1.00 53.53 114 PHE A N 1
ATOM 923 C CA . PHE A 1 114 ? -11.195 6.777 -33.206 1.00 53.53 114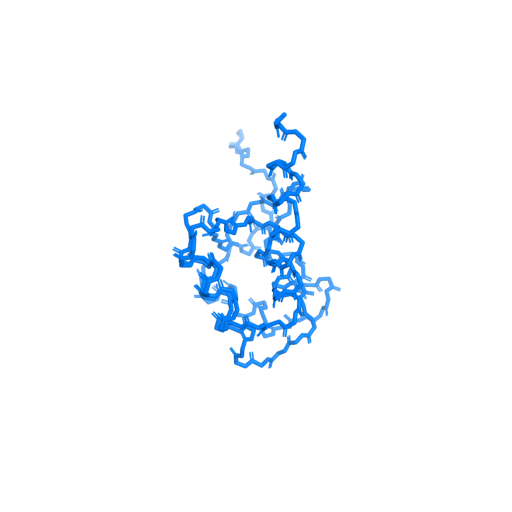 PHE A CA 1
ATOM 924 C C . PHE A 1 114 ? -10.582 6.204 -34.485 1.00 53.53 114 PHE A C 1
ATOM 926 O O . PHE A 1 114 ? -9.381 6.474 -34.728 1.00 53.53 114 PHE A O 1
#

Nearest PDB structures (foldseek):
  7dsy-assembly1_b  TM=6.557E-01  e=3.43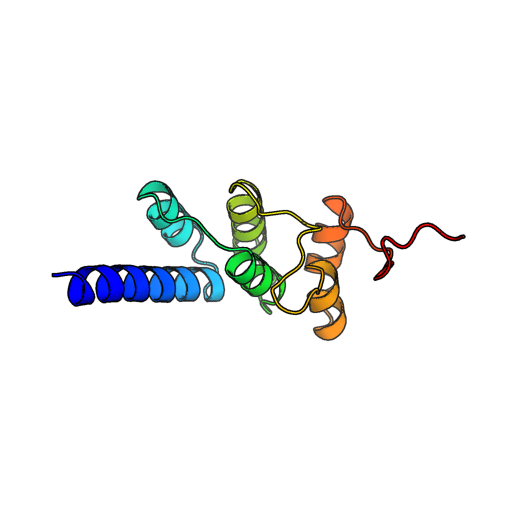4E-02  Sus scrofa
  7ddx-assembly1_A  TM=6.951E-01  e=5.619E-02  Mus musculus
  5yaz-assembly1_A  TM=6.957E-01  e=6.994E-02  Mus musculus
  5yay-assembly1_A  TM=7.105E-01  e=9.194E-02  Mus musculus
  4leu-assembly1_A  TM=4.953E-01  e=9.115E+00  Arabidopsis thaliana

Mean predicted aligned error: 6.68 Å

Sequence (114 aa):
MVRKEEEEQRKLADKFHQAVVNAEVKECQELISKGFKPSIENFIVAVSSHRRDQNQFDLLELLMKQPGIGVNVRDRGGHLPLEYPIEKFNPEILEWLIKKGADTTQNRLDLPLF

Foldseek 3Di:
DVVVVVVVVVVLVVVLLVCLQVLVLVVVVVSVVVVDADDLVSLLSLLLHPDDDPSSVSNNVVNCVGPPHAQQHADPVRDGSLVNCVVVVNVNSNVVSVVRVRDPPPCSDPPPPD

Secondary structure (DSSP, 8-state):
-HHHHHHHHHHHHHHHHHHHHTT-HHHHHHHHHTT----HHHHHHHHT-S--SHHHHHHHHHHHTSTT--TT---TTS--TTHHHHHTT-HHHHHHHHHTT-------------

Radius of gyration: 15.5 Å; Cα contacts (8 Å, |Δi|>4): 110; chains: 1; bounding box: 38×22×53 Å

pLDDT: mean 84.88, std 12.31, range [41.41, 94.75]